Protein AF-A0A0Q6FSH3-F1 (afdb_monomer_lite)

pLDDT: mean 71.71, std 14.21, range [35.94, 89.31]

Radius of gyration: 15.77 Å; chains: 1; bounding box: 36×23×57 Å

Secondary structure (DSSP, 8-state):
-----S----HHHHHHHHHHHHHHHHHHHHHHH-TT-TT--HHHHHHHHHHHHHHHH----SHHHHHHHHHHHHH-HHHHHHTTT-HHHHHHHHHHHHHTT-

Sequence (102 aa):
MNEQTDALESPGLQKLIDDLKAAQQLWKDYLREHPDDYDLDEPLGEASEQAQRALLRYPCRHASEVRMKARFYLFNEDSREFMSEREEIKLFLRSLIVVERT

Structure (mmCIF, N/CA/C/O backbone):
data_AF-A0A0Q6FSH3-F1
#
_entry.id   AF-A0A0Q6FSH3-F1
#
loop_
_atom_site.group_PDB
_atom_site.id
_atom_site.type_symbol
_atom_site.label_atom_id
_atom_site.label_alt_id
_atom_site.label_comp_id
_atom_site.label_asym_id
_atom_site.label_entity_id
_atom_site.label_seq_id
_atom_site.pdbx_PDB_ins_code
_atom_site.Cartn_x
_atom_site.Cartn_y
_atom_site.Cartn_z
_atom_site.occupancy
_atom_site.B_iso_or_equiv
_atom_site.auth_seq_id
_atom_site.auth_comp_id
_atom_site.auth_asym_id
_atom_site.auth_atom_id
_atom_site.pdbx_PDB_model_num
ATOM 1 N N . MET A 1 1 ? -0.334 3.054 37.462 1.00 35.94 1 MET A N 1
ATOM 2 C CA . MET A 1 1 ? -1.092 2.929 36.202 1.00 35.94 1 MET A CA 1
ATOM 3 C C . MET A 1 1 ? -0.135 2.346 35.186 1.00 35.94 1 MET A C 1
ATOM 5 O O . MET A 1 1 ? 0.803 3.032 34.815 1.00 35.94 1 MET A O 1
ATOM 9 N N . ASN A 1 2 ? -0.282 1.062 34.862 1.00 37.78 2 ASN A N 1
ATOM 10 C CA . ASN A 1 2 ? 0.526 0.418 33.831 1.00 37.78 2 ASN A CA 1
ATOM 11 C C . ASN A 1 2 ? -0.111 0.734 32.480 1.00 37.78 2 ASN A C 1
ATOM 13 O O . ASN A 1 2 ? -1.131 0.142 32.137 1.00 37.78 2 ASN A O 1
ATOM 17 N N . GLU A 1 3 ? 0.485 1.655 31.731 1.00 42.75 3 GLU A N 1
ATOM 18 C CA . GLU A 1 3 ? 0.254 1.801 30.293 1.00 42.75 3 GLU A CA 1
ATOM 19 C C . GLU A 1 3 ? 0.980 0.654 29.579 1.00 42.75 3 GLU A C 1
ATOM 21 O O . GLU A 1 3 ? 2.032 0.813 28.968 1.00 42.75 3 GLU A O 1
ATOM 26 N N . GLN A 1 4 ? 0.457 -0.556 29.748 1.00 47.72 4 GLN A N 1
ATOM 27 C CA . GLN A 1 4 ? 0.745 -1.653 28.841 1.00 47.72 4 GLN A CA 1
ATOM 28 C C . GLN A 1 4 ? -0.374 -1.705 27.806 1.00 47.72 4 GLN A C 1
ATOM 30 O O . GLN A 1 4 ? -1.538 -1.561 28.160 1.00 47.72 4 GLN A O 1
ATOM 35 N N . THR A 1 5 ? 0.040 -1.989 26.569 1.00 46.25 5 THR A N 1
ATOM 36 C CA . THR A 1 5 ? -0.736 -2.360 25.374 1.00 46.25 5 THR A CA 1
ATOM 37 C C . THR A 1 5 ? -1.125 -1.232 24.417 1.00 46.25 5 THR A C 1
ATOM 39 O O . THR A 1 5 ? -2.260 -0.782 24.413 1.00 46.25 5 THR A O 1
ATOM 42 N N . ASP A 1 6 ? -0.217 -0.884 23.502 1.00 43.94 6 ASP A N 1
ATOM 43 C CA . ASP A 1 6 ? -0.617 -0.442 22.149 1.00 43.94 6 ASP A CA 1
ATOM 44 C C . ASP A 1 6 ? 0.308 -0.965 21.029 1.00 43.94 6 ASP A C 1
ATOM 46 O O . ASP A 1 6 ? 0.174 -0.601 19.864 1.00 43.94 6 ASP A O 1
ATOM 50 N N . ALA A 1 7 ? 1.208 -1.894 21.359 1.00 46.34 7 ALA A N 1
ATOM 51 C CA . ALA A 1 7 ? 1.936 -2.710 20.394 1.00 46.34 7 ALA A CA 1
ATOM 52 C C . ALA A 1 7 ? 1.358 -4.133 20.399 1.00 46.34 7 ALA A C 1
ATOM 54 O O . ALA A 1 7 ? 2.055 -5.109 20.654 1.00 46.34 7 ALA A O 1
ATOM 55 N N . LEU A 1 8 ? 0.057 -4.275 20.129 1.00 49.66 8 LEU A N 1
ATOM 56 C CA . LEU A 1 8 ? -0.361 -5.469 19.396 1.00 49.66 8 LEU A CA 1
ATOM 57 C C . LEU A 1 8 ? 0.089 -5.219 17.958 1.00 49.66 8 LEU A C 1
ATOM 59 O O . LEU A 1 8 ? -0.681 -4.740 17.126 1.00 49.66 8 LEU A O 1
ATOM 63 N N . GLU A 1 9 ? 1.385 -5.432 17.722 1.00 61.97 9 GLU A N 1
ATOM 64 C CA . GLU A 1 9 ? 1.957 -5.510 16.388 1.00 61.97 9 GLU A CA 1
ATOM 65 C C . GLU A 1 9 ? 1.169 -6.593 15.677 1.00 61.97 9 GLU A C 1
ATOM 67 O O . GLU A 1 9 ? 1.290 -7.767 16.006 1.00 61.97 9 GLU A O 1
ATOM 72 N N . SER A 1 10 ? 0.267 -6.193 14.789 1.00 70.12 10 SER A N 1
ATOM 73 C CA . SER A 1 10 ? -0.460 -7.123 13.945 1.00 70.12 10 SER A CA 1
ATOM 74 C C . SER A 1 10 ? 0.553 -7.672 12.951 1.00 70.12 10 SER A C 1
ATOM 76 O O . SER A 1 10 ? 0.879 -6.968 11.989 1.00 70.12 10 SER A O 1
ATOM 78 N N . PRO A 1 11 ? 1.114 -8.880 13.164 1.00 78.00 11 PRO A N 1
ATOM 79 C CA . PRO A 1 11 ? 2.300 -9.296 12.422 1.00 78.00 11 PRO A CA 1
ATOM 80 C C . PRO A 1 11 ? 1.964 -9.463 10.939 1.00 78.00 11 PRO A C 1
ATOM 82 O O . PRO A 1 11 ? 2.799 -9.222 10.077 1.00 78.00 11 PRO A O 1
ATOM 85 N N . GLY A 1 12 ? 0.701 -9.798 10.639 1.00 84.56 12 GLY A N 1
ATOM 86 C CA . GLY A 1 12 ? 0.167 -9.844 9.282 1.00 84.56 12 GLY A CA 1
ATOM 87 C C . GLY A 1 12 ? 0.082 -8.469 8.616 1.00 84.56 12 GLY A C 1
ATOM 88 O O . GLY A 1 12 ? 0.499 -8.332 7.469 1.00 84.56 12 GLY A O 1
ATOM 89 N N . LEU A 1 13 ? -0.406 -7.442 9.321 1.00 85.38 13 LEU A N 1
ATOM 90 C CA . LEU A 1 13 ? -0.469 -6.081 8.780 1.00 85.38 13 LEU A CA 1
ATOM 91 C C . LEU A 1 13 ? 0.926 -5.477 8.598 1.00 85.38 13 LEU A C 1
ATOM 93 O O . LEU A 1 13 ? 1.196 -4.870 7.565 1.00 85.38 13 LEU A O 1
ATOM 97 N N . GLN A 1 14 ? 1.807 -5.660 9.584 1.00 87.69 14 GLN A N 1
ATOM 98 C CA . GLN A 1 14 ? 3.191 -5.194 9.517 1.00 87.69 14 GLN A CA 1
ATOM 99 C C . GLN A 1 14 ? 3.920 -5.850 8.342 1.00 87.69 14 GLN A C 1
ATOM 101 O O . GLN A 1 14 ? 4.499 -5.145 7.522 1.00 87.69 14 GLN A O 1
ATOM 106 N N . LYS A 1 15 ? 3.785 -7.174 8.179 1.00 87.94 15 LYS A N 1
ATOM 107 C CA . LYS A 1 15 ? 4.356 -7.883 7.032 1.00 87.94 15 LYS A CA 1
ATOM 108 C C . LYS A 1 15 ? 3.843 -7.330 5.700 1.00 87.94 15 LYS A C 1
ATOM 110 O O . LYS A 1 15 ? 4.645 -7.096 4.811 1.00 87.94 15 LYS A O 1
ATOM 115 N N . LEU A 1 16 ? 2.538 -7.077 5.559 1.00 87.44 16 LEU A N 1
ATOM 116 C CA . LEU A 1 16 ? 1.983 -6.498 4.326 1.00 87.44 16 LEU A CA 1
ATOM 117 C C . LEU A 1 16 ? 2.529 -5.096 4.030 1.00 87.44 16 LEU A C 1
ATOM 119 O O . LEU A 1 16 ? 2.772 -4.762 2.873 1.00 87.44 16 LEU A O 1
ATOM 123 N N . ILE A 1 17 ? 2.717 -4.276 5.065 1.00 89.31 17 ILE A N 1
ATOM 124 C CA . ILE A 1 17 ? 3.339 -2.955 4.936 1.00 89.31 17 ILE A CA 1
ATOM 125 C C . ILE A 1 17 ? 4.791 -3.090 4.465 1.00 89.31 17 ILE A C 1
ATOM 127 O O . ILE A 1 17 ? 5.214 -2.338 3.587 1.00 89.31 17 ILE A O 1
ATOM 131 N N . ASP A 1 18 ? 5.546 -4.028 5.030 1.00 89.31 18 ASP A N 1
ATOM 132 C CA . ASP A 1 18 ? 6.951 -4.237 4.681 1.00 89.31 18 ASP A CA 1
ATOM 133 C C . ASP A 1 18 ? 7.113 -4.841 3.281 1.00 89.31 18 ASP A C 1
ATOM 135 O O . ASP A 1 18 ? 7.942 -4.360 2.510 1.00 89.31 18 ASP A O 1
ATOM 139 N N . ASP A 1 19 ? 6.268 -5.808 2.912 1.00 86.94 19 ASP A N 1
ATOM 140 C CA . ASP A 1 19 ? 6.210 -6.384 1.565 1.00 86.94 19 ASP A CA 1
ATOM 141 C C . ASP A 1 19 ? 5.925 -5.283 0.521 1.00 86.94 19 ASP A C 1
ATOM 143 O O . ASP A 1 19 ? 6.591 -5.213 -0.513 1.00 86.94 19 ASP A O 1
ATOM 147 N N . LEU A 1 20 ? 4.979 -4.375 0.804 1.00 86.62 20 LEU A N 1
ATOM 148 C CA . LEU A 1 20 ? 4.664 -3.263 -0.096 1.00 86.62 20 LEU A CA 1
ATOM 149 C C . LEU A 1 20 ? 5.822 -2.261 -0.211 1.00 86.62 20 LEU A C 1
ATOM 151 O O . LEU A 1 20 ? 6.143 -1.832 -1.317 1.00 86.62 20 LEU A O 1
ATOM 155 N N . LYS A 1 21 ? 6.484 -1.908 0.897 1.00 88.06 21 LYS A N 1
ATOM 156 C CA . LYS A 1 21 ? 7.678 -1.045 0.851 1.00 88.06 21 LYS A CA 1
ATOM 157 C C . LYS A 1 21 ? 8.794 -1.672 0.022 1.00 88.06 21 LYS A C 1
ATOM 159 O O . LYS A 1 21 ? 9.442 -0.967 -0.744 1.00 88.06 21 LYS A O 1
ATOM 164 N N . ALA A 1 22 ? 9.015 -2.978 0.170 1.00 87.88 22 ALA A N 1
ATOM 165 C CA . ALA A 1 22 ? 10.019 -3.698 -0.603 1.00 87.88 22 ALA A CA 1
ATOM 166 C C . ALA A 1 22 ? 9.692 -3.668 -2.103 1.00 87.88 22 ALA A C 1
ATOM 168 O O . ALA A 1 22 ? 10.567 -3.346 -2.901 1.00 87.88 22 ALA A O 1
ATOM 169 N N . ALA A 1 23 ? 8.434 -3.913 -2.484 1.00 85.12 23 ALA A N 1
ATOM 170 C CA . ALA A 1 23 ? 7.999 -3.828 -3.879 1.00 85.12 23 ALA A CA 1
ATOM 171 C C . ALA A 1 23 ? 8.165 -2.410 -4.459 1.00 85.12 23 ALA A C 1
ATOM 173 O O . ALA A 1 23 ? 8.689 -2.251 -5.559 1.00 85.12 23 ALA A O 1
ATOM 174 N N . GLN A 1 24 ? 7.790 -1.37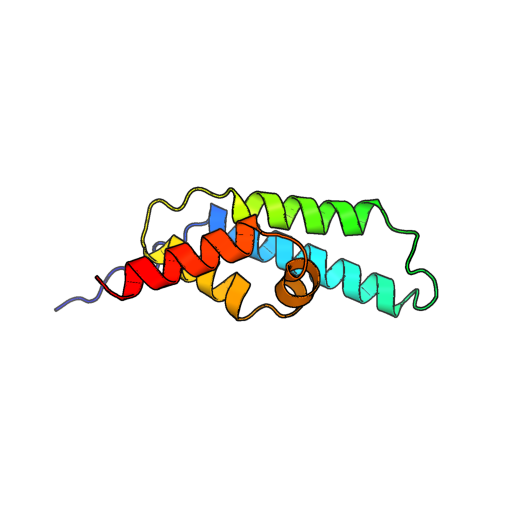3 -3.702 1.00 84.00 24 GLN A N 1
ATOM 175 C CA . GLN A 1 24 ? 7.972 0.028 -4.104 1.00 84.00 24 GLN A CA 1
ATOM 176 C C . GLN A 1 24 ? 9.452 0.390 -4.279 1.00 84.00 24 GLN A C 1
ATOM 178 O O . GLN A 1 24 ? 9.812 1.077 -5.233 1.00 84.00 24 GLN A O 1
ATOM 183 N N . GLN A 1 25 ? 10.315 -0.085 -3.379 1.00 85.81 25 GLN A N 1
ATOM 184 C CA . GLN A 1 25 ? 11.752 0.154 -3.462 1.00 85.81 25 GLN A CA 1
ATOM 185 C C . GLN A 1 25 ? 12.375 -0.553 -4.671 1.00 85.81 25 GLN A C 1
ATOM 187 O O . GLN A 1 25 ? 13.133 0.075 -5.404 1.00 85.81 25 GLN A O 1
ATOM 192 N N . LEU A 1 26 ? 12.007 -1.813 -4.922 1.00 85.12 26 LEU A N 1
ATOM 193 C CA . LEU A 1 26 ? 12.459 -2.555 -6.102 1.00 85.12 26 LEU A CA 1
ATOM 194 C C . LEU A 1 26 ? 12.051 -1.852 -7.399 1.00 85.12 26 LEU A C 1
ATOM 196 O O . LEU A 1 26 ? 12.875 -1.700 -8.294 1.00 85.12 26 LEU A O 1
ATOM 200 N N . TRP A 1 27 ? 10.814 -1.358 -7.475 1.00 79.12 27 TRP A N 1
ATOM 201 C CA . TRP A 1 27 ? 10.341 -0.588 -8.626 1.00 79.12 27 TRP A CA 1
ATOM 202 C C . TRP A 1 27 ? 11.141 0.703 -8.837 1.00 79.12 27 TRP A C 1
ATOM 204 O O . TRP A 1 27 ? 11.546 1.021 -9.952 1.00 79.12 27 TRP A O 1
ATOM 214 N N . LYS A 1 28 ? 11.434 1.437 -7.758 1.00 80.88 28 LYS A N 1
ATOM 215 C CA . LYS A 1 28 ? 12.276 2.640 -7.821 1.00 80.88 28 LYS A CA 1
ATOM 216 C C . LYS A 1 28 ? 13.693 2.350 -8.291 1.00 80.88 28 LYS A C 1
ATOM 218 O O . LYS A 1 28 ? 14.263 3.154 -9.025 1.00 80.88 28 LYS A O 1
ATOM 223 N N . ASP A 1 29 ? 14.278 1.257 -7.815 1.00 85.62 29 ASP A N 1
ATOM 224 C CA . ASP A 1 29 ? 15.627 0.863 -8.204 1.00 85.62 29 ASP A CA 1
ATOM 225 C C . ASP A 1 29 ? 15.653 0.426 -9.676 1.00 85.62 29 ASP A C 1
ATOM 227 O O . ASP A 1 29 ? 16.527 0.882 -10.410 1.00 85.62 29 ASP A O 1
ATOM 231 N N . TYR A 1 30 ? 14.628 -0.298 -10.140 1.00 82.19 30 TYR A N 1
ATOM 232 C CA . TYR A 1 30 ? 14.440 -0.617 -11.557 1.00 82.19 30 TYR A CA 1
ATOM 233 C C . TYR A 1 30 ? 14.352 0.645 -12.428 1.00 82.19 30 TYR A C 1
ATOM 235 O O . TYR A 1 30 ? 15.150 0.811 -13.345 1.00 82.19 30 TYR A O 1
ATOM 243 N N . LEU A 1 31 ? 13.468 1.596 -12.099 1.00 78.56 31 LEU A N 1
ATOM 244 C CA . LEU A 1 31 ? 13.342 2.855 -12.849 1.00 78.56 31 LEU A CA 1
ATOM 245 C C . LEU A 1 31 ? 14.632 3.691 -12.842 1.00 78.56 31 LEU A C 1
ATOM 247 O O . LEU A 1 31 ? 14.882 4.458 -13.770 1.00 78.56 31 LEU A O 1
ATOM 251 N N . ARG A 1 32 ? 15.464 3.572 -11.798 1.00 82.69 32 ARG A N 1
ATOM 252 C CA . ARG A 1 32 ? 16.769 4.247 -11.739 1.00 82.69 32 ARG A CA 1
ATOM 253 C C . ARG A 1 32 ? 17.778 3.612 -12.694 1.00 82.69 32 ARG A C 1
ATOM 255 O O . ARG A 1 32 ? 18.577 4.335 -13.285 1.00 82.69 32 ARG A O 1
ATOM 262 N N . GLU A 1 33 ? 17.777 2.288 -12.800 1.00 84.81 33 GLU A N 1
ATOM 263 C CA . GLU A 1 33 ? 18.658 1.535 -13.701 1.00 84.81 33 GLU A CA 1
ATOM 264 C C . GLU A 1 33 ? 18.178 1.595 -15.159 1.00 84.81 33 GLU A C 1
ATOM 266 O O . GLU A 1 33 ?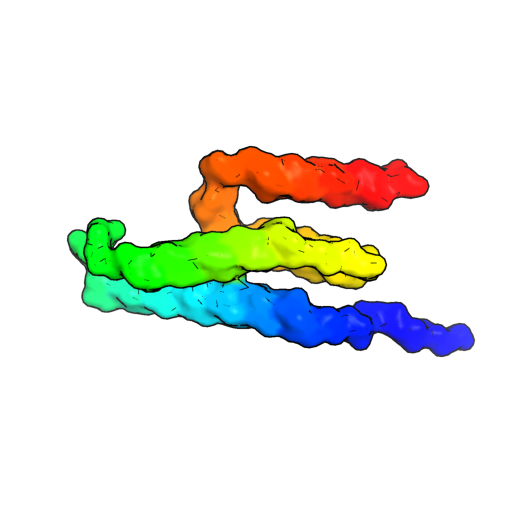 18.996 1.548 -16.080 1.00 84.81 33 GLU A O 1
ATOM 271 N N . HIS A 1 34 ? 16.874 1.795 -15.359 1.00 82.00 34 HIS A N 1
ATOM 272 C CA . HIS A 1 34 ? 16.196 1.797 -16.651 1.00 82.00 34 HIS A CA 1
ATOM 273 C C . HIS A 1 34 ? 15.335 3.065 -16.852 1.00 82.00 34 HIS A C 1
ATOM 275 O O . HIS A 1 34 ? 14.115 2.979 -16.983 1.00 82.00 34 HIS A O 1
ATOM 281 N N . PRO A 1 35 ? 15.942 4.268 -16.893 1.00 75.56 35 PRO A N 1
ATOM 282 C CA . PRO A 1 35 ? 15.212 5.542 -16.911 1.00 75.56 35 PRO A CA 1
ATOM 283 C C . PRO A 1 35 ? 14.397 5.795 -18.187 1.00 75.56 35 PRO A C 1
ATOM 285 O O . PRO A 1 35 ? 13.523 6.653 -18.176 1.00 75.56 35 PRO A O 1
ATOM 288 N N . ASP A 1 36 ? 14.676 5.069 -19.271 1.00 80.06 36 ASP A N 1
ATOM 289 C CA . ASP A 1 36 ?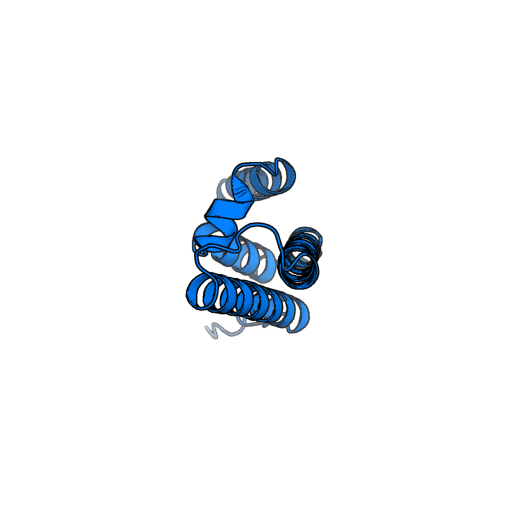 13.938 5.153 -20.537 1.00 80.06 36 ASP A CA 1
ATOM 290 C C . ASP A 1 36 ? 12.922 4.003 -20.703 1.00 80.06 36 ASP A C 1
ATOM 292 O O . ASP A 1 36 ? 12.229 3.938 -21.717 1.00 80.06 36 ASP A O 1
ATOM 296 N N . ASP A 1 37 ? 12.824 3.105 -19.715 1.00 69.00 37 ASP A N 1
ATOM 297 C CA . ASP A 1 37 ? 12.054 1.856 -19.774 1.00 69.00 37 ASP A CA 1
ATOM 298 C C . ASP A 1 37 ? 10.833 1.910 -18.840 1.00 69.00 37 ASP A C 1
ATOM 300 O O . ASP A 1 37 ? 10.612 1.071 -17.967 1.00 69.00 37 ASP A O 1
ATOM 304 N N . TYR A 1 38 ? 10.025 2.960 -19.008 1.00 59.50 38 TYR A N 1
ATOM 305 C CA . TYR A 1 38 ? 8.804 3.170 -18.221 1.00 59.50 38 TYR A CA 1
ATOM 306 C C . TYR A 1 38 ? 7.705 2.123 -18.490 1.00 59.50 38 TYR A C 1
ATOM 308 O O . TYR A 1 38 ? 6.755 2.046 -17.713 1.00 59.50 38 TYR A O 1
ATOM 316 N N . ASP A 1 39 ? 7.830 1.327 -19.558 1.00 60.19 39 ASP A N 1
ATOM 317 C CA . ASP A 1 39 ? 6.755 0.478 -20.090 1.00 60.19 39 ASP A CA 1
ATOM 318 C C . ASP A 1 39 ? 6.901 -1.034 -19.800 1.00 60.19 39 ASP A C 1
ATOM 320 O O . ASP A 1 39 ? 6.009 -1.788 -20.190 1.00 60.19 39 ASP A O 1
ATOM 324 N N . LEU A 1 40 ? 7.979 -1.528 -19.166 1.00 53.41 40 LEU A N 1
ATOM 325 C CA . LEU A 1 40 ? 8.391 -2.925 -19.428 1.00 53.41 40 LEU A CA 1
ATOM 326 C C . LEU A 1 40 ? 8.629 -3.904 -18.268 1.00 53.41 40 LEU A C 1
ATOM 328 O O . LEU A 1 40 ? 8.828 -5.081 -18.566 1.00 53.41 40 LEU A O 1
ATOM 332 N N . ASP A 1 41 ? 8.499 -3.532 -16.990 1.00 59.38 41 ASP A N 1
ATOM 333 C CA . ASP A 1 41 ? 8.451 -4.544 -15.910 1.00 59.38 41 ASP A CA 1
ATOM 334 C C . ASP A 1 41 ? 7.042 -4.667 -15.310 1.00 59.38 41 ASP A C 1
ATOM 336 O O . ASP A 1 41 ? 6.772 -4.350 -14.146 1.00 59.38 41 ASP A O 1
ATOM 340 N N . GLU A 1 42 ? 6.127 -5.145 -16.163 1.00 65.44 42 GLU A N 1
ATOM 341 C CA . GLU A 1 42 ? 4.753 -5.550 -15.829 1.00 65.44 42 GLU A CA 1
ATOM 342 C C . GLU A 1 42 ? 4.703 -6.391 -14.526 1.00 65.44 42 GLU A C 1
ATOM 344 O O . GLU A 1 42 ? 3.898 -6.067 -13.651 1.00 65.44 42 GLU A O 1
ATOM 349 N N . PRO A 1 43 ? 5.618 -7.357 -14.277 1.00 72.00 43 PRO A N 1
ATOM 350 C CA . PRO A 1 43 ? 5.672 -8.101 -13.014 1.00 72.00 43 PRO A CA 1
ATOM 351 C C . PRO A 1 43 ? 5.917 -7.258 -11.751 1.00 72.00 43 PRO A C 1
ATOM 353 O O . PRO A 1 43 ? 5.292 -7.511 -10.717 1.00 72.00 43 PRO A O 1
ATOM 356 N N . LEU A 1 44 ? 6.833 -6.281 -11.788 1.00 71.94 44 LEU A N 1
ATOM 357 C CA . LEU A 1 44 ? 7.161 -5.444 -10.621 1.00 71.94 44 LEU A CA 1
ATOM 358 C C . LEU A 1 44 ? 6.045 -4.436 -10.326 1.00 71.94 44 LEU A C 1
ATOM 360 O O . LEU A 1 44 ? 5.657 -4.262 -9.162 1.00 71.94 44 LEU A O 1
ATOM 364 N N . GLY A 1 45 ? 5.495 -3.821 -11.375 1.00 71.06 45 GLY A N 1
ATOM 365 C CA . GLY A 1 45 ? 4.322 -2.954 -11.276 1.00 71.06 45 GLY A CA 1
ATOM 366 C C . GLY A 1 45 ? 3.110 -3.701 -10.712 1.00 71.06 45 GLY A C 1
ATOM 367 O O . GLY A 1 45 ? 2.505 -3.254 -9.732 1.00 71.06 45 GLY A O 1
ATOM 368 N N . GLU A 1 46 ? 2.811 -4.888 -11.248 1.00 77.31 46 GLU A N 1
ATOM 369 C CA . GLU A 1 46 ? 1.729 -5.750 -10.763 1.00 77.31 46 GLU A CA 1
ATOM 370 C C . GLU A 1 46 ? 1.939 -6.197 -9.313 1.00 77.31 46 GLU A C 1
ATOM 372 O O . GLU A 1 46 ? 0.988 -6.191 -8.528 1.00 77.31 46 GLU A O 1
ATOM 377 N N . ALA A 1 47 ? 3.162 -6.565 -8.920 1.00 77.44 47 ALA A N 1
ATOM 378 C CA . ALA A 1 47 ? 3.459 -6.982 -7.550 1.00 77.44 47 ALA A CA 1
ATOM 379 C C . ALA A 1 47 ? 3.209 -5.846 -6.544 1.00 77.44 47 ALA A C 1
ATOM 381 O O . ALA A 1 47 ? 2.578 -6.061 -5.501 1.00 77.44 47 ALA A O 1
ATOM 382 N N . SER A 1 48 ? 3.641 -4.625 -6.875 1.00 76.88 48 SER A N 1
ATOM 383 C CA . SER A 1 48 ? 3.365 -3.423 -6.077 1.00 76.88 48 SER A CA 1
ATOM 384 C C . SER A 1 48 ? 1.858 -3.157 -5.976 1.00 76.88 48 SER A C 1
ATOM 386 O O . SER A 1 48 ? 1.314 -2.927 -4.887 1.00 76.88 48 SER A O 1
ATOM 388 N N . GLU A 1 49 ? 1.140 -3.286 -7.092 1.00 78.19 49 GLU A N 1
ATOM 389 C CA . GLU A 1 49 ? -0.306 -3.097 -7.141 1.00 78.19 49 GLU A CA 1
ATOM 390 C C . GLU A 1 49 ? -1.073 -4.147 -6.316 1.00 78.19 49 GLU A C 1
ATOM 392 O O . GLU A 1 49 ? -2.019 -3.821 -5.583 1.00 78.19 49 GLU A O 1
ATOM 397 N N . GLN A 1 50 ? -0.671 -5.415 -6.405 1.00 81.00 50 GLN A N 1
ATOM 398 C CA . GLN A 1 50 ? -1.247 -6.513 -5.632 1.00 81.00 50 GLN A CA 1
ATOM 399 C C . GLN A 1 50 ? 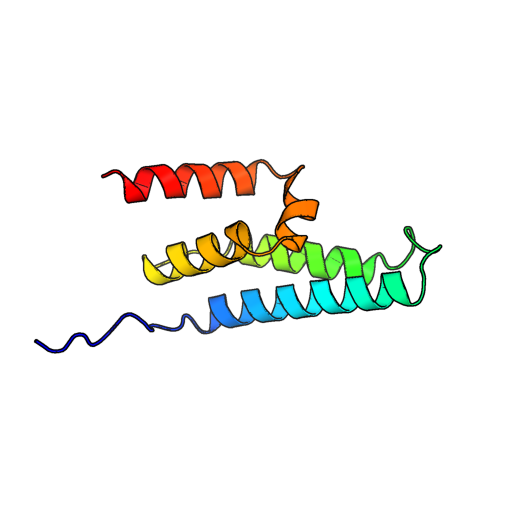-0.999 -6.323 -4.134 1.00 81.00 50 GLN A C 1
ATOM 401 O O . GLN A 1 50 ? -1.935 -6.481 -3.343 1.00 81.00 50 GLN A O 1
ATOM 406 N N . ALA A 1 51 ? 0.208 -5.913 -3.737 1.00 82.38 51 ALA A N 1
ATOM 407 C CA . ALA A 1 51 ? 0.536 -5.613 -2.345 1.00 82.38 51 ALA A CA 1
ATOM 408 C C . ALA A 1 51 ? -0.306 -4.441 -1.802 1.00 82.38 51 ALA A C 1
ATOM 410 O O . ALA A 1 51 ? -0.854 -4.526 -0.697 1.00 82.38 51 ALA A O 1
ATOM 411 N N . GLN A 1 52 ? -0.525 -3.391 -2.602 1.00 81.44 52 GLN A N 1
ATOM 412 C CA . GLN A 1 52 ? -1.450 -2.307 -2.248 1.00 81.44 52 GLN A CA 1
ATOM 413 C C . GLN A 1 52 ? -2.886 -2.792 -2.059 1.00 81.44 52 GLN A C 1
ATOM 415 O O . GLN A 1 52 ? -3.535 -2.411 -1.080 1.00 81.44 52 GLN A O 1
ATOM 420 N N . ARG A 1 53 ? -3.397 -3.629 -2.970 1.00 81.06 53 ARG A N 1
ATOM 421 C CA . ARG A 1 53 ? -4.747 -4.208 -2.858 1.00 81.06 53 ARG A CA 1
ATOM 422 C C . ARG A 1 53 ? -4.873 -5.086 -1.614 1.00 81.06 53 ARG A C 1
ATOM 424 O O . ARG A 1 53 ? -5.894 -5.017 -0.929 1.00 81.06 53 ARG A O 1
ATOM 431 N N . ALA A 1 54 ? -3.848 -5.875 -1.301 1.00 85.12 54 ALA A N 1
ATOM 432 C CA . ALA A 1 54 ? -3.810 -6.712 -0.108 1.00 85.12 54 ALA A CA 1
ATOM 433 C C . ALA A 1 54 ? -3.854 -5.865 1.173 1.00 85.12 54 ALA A C 1
ATOM 435 O O . ALA A 1 54 ? -4.684 -6.123 2.046 1.00 85.12 54 ALA A O 1
ATOM 436 N N . LEU A 1 55 ? -3.048 -4.800 1.255 1.00 85.88 55 LEU A N 1
ATOM 437 C CA . LEU A 1 55 ? -3.072 -3.872 2.386 1.00 85.88 55 LEU A CA 1
ATOM 438 C C . LEU A 1 55 ? -4.431 -3.167 2.515 1.00 85.88 55 LEU A C 1
ATOM 440 O O . LEU A 1 55 ? -4.981 -3.070 3.615 1.00 85.88 55 LEU A O 1
ATOM 444 N N . LEU A 1 56 ? -5.022 -2.727 1.401 1.00 83.06 56 LEU A N 1
ATOM 445 C CA . LEU A 1 56 ? -6.316 -2.042 1.390 1.00 83.06 56 LEU A CA 1
ATOM 446 C C . LEU A 1 56 ? -7.463 -2.952 1.840 1.00 83.06 56 LEU A C 1
ATOM 448 O O . LEU A 1 56 ? -8.329 -2.515 2.598 1.00 83.06 56 LEU A O 1
ATOM 452 N N . ARG A 1 57 ? -7.443 -4.223 1.438 1.00 83.69 57 ARG A N 1
ATOM 453 C CA . ARG A 1 57 ? -8.452 -5.223 1.821 1.00 83.69 57 ARG A CA 1
ATOM 454 C C . ARG A 1 57 ? -8.177 -5.883 3.165 1.00 83.69 57 ARG A C 1
ATOM 456 O O . ARG A 1 57 ? -9.050 -6.590 3.663 1.00 83.69 57 ARG A O 1
ATOM 463 N N . TYR A 1 58 ? -7.006 -5.649 3.760 1.00 85.06 58 TYR A N 1
ATOM 464 C CA . TYR A 1 58 ? -6.681 -6.197 5.069 1.00 85.06 58 TYR A CA 1
ATOM 465 C C . TYR A 1 58 ? -7.735 -5.767 6.104 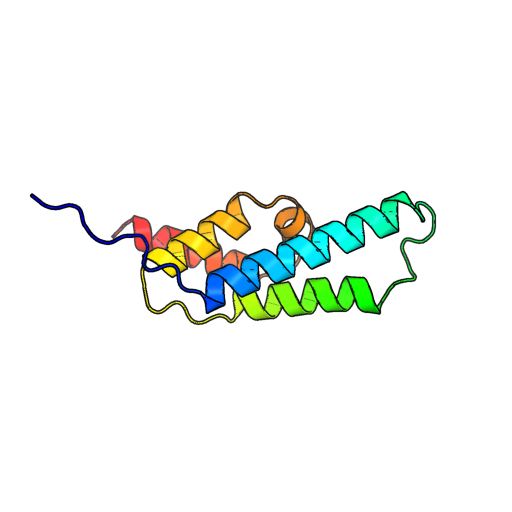1.00 85.06 58 TYR A C 1
ATOM 467 O O . TYR A 1 58 ? -7.917 -4.556 6.311 1.00 85.06 58 TYR A O 1
ATOM 475 N N . PRO A 1 59 ? -8.437 -6.726 6.737 1.00 83.12 59 PRO A N 1
ATOM 476 C CA . PRO A 1 59 ? -9.462 -6.423 7.718 1.00 83.12 59 PRO A CA 1
ATOM 477 C C . PRO A 1 59 ? -8.804 -5.986 9.025 1.00 83.12 59 PRO A C 1
ATOM 479 O O . PRO A 1 59 ? -8.149 -6.781 9.697 1.00 83.12 59 PRO A O 1
ATOM 482 N N . CYS A 1 60 ? -9.006 -4.726 9.401 1.00 83.00 60 CYS A N 1
ATOM 483 C CA . CYS A 1 60 ? -8.568 -4.230 10.698 1.00 83.00 60 CYS A CA 1
ATOM 484 C C . CYS A 1 60 ? -9.547 -4.693 11.787 1.00 83.00 60 CYS A C 1
ATOM 486 O O . CYS A 1 60 ? -10.745 -4.419 11.718 1.00 83.00 60 CYS A O 1
ATOM 488 N N . ARG A 1 61 ? -9.033 -5.391 12.795 1.00 83.50 61 ARG A N 1
ATOM 489 C CA . ARG A 1 61 ? -9.751 -5.887 13.976 1.00 83.50 61 ARG A CA 1
ATOM 490 C C . ARG A 1 61 ? -9.612 -4.955 15.175 1.00 83.50 61 ARG A C 1
ATOM 492 O O . ARG A 1 61 ? -10.431 -5.009 16.088 1.00 83.50 61 ARG A O 1
ATOM 499 N N . HIS A 1 62 ? -8.587 -4.105 15.169 1.00 80.69 62 HIS A N 1
ATOM 500 C CA . HIS A 1 62 ? -8.267 -3.200 16.270 1.00 80.69 62 HIS A CA 1
ATOM 501 C C . HIS A 1 62 ? -8.008 -1.777 15.776 1.00 80.69 62 HIS A C 1
ATOM 503 O O . HIS A 1 62 ? -7.511 -1.569 14.669 1.00 80.69 62 HIS A O 1
ATOM 509 N N . ALA A 1 63 ? -8.288 -0.785 16.625 1.00 77.75 63 ALA A N 1
ATOM 510 C CA . ALA A 1 63 ? -8.014 0.619 16.317 1.00 77.75 63 ALA A CA 1
ATOM 511 C C . ALA A 1 63 ? -6.521 0.876 16.032 1.00 77.75 63 ALA A C 1
ATOM 513 O O . ALA A 1 63 ? -6.195 1.710 15.192 1.00 77.75 63 ALA A O 1
ATOM 514 N N . SER A 1 64 ? -5.614 0.131 16.670 1.00 80.12 64 SER A N 1
ATOM 515 C CA . SER A 1 64 ? -4.172 0.191 16.398 1.00 80.12 64 SER A CA 1
ATOM 516 C C . SER A 1 64 ? -3.837 -0.159 14.941 1.00 80.12 64 SER A C 1
ATOM 518 O O . SER A 1 64 ? -3.085 0.566 14.296 1.00 80.12 64 SER A O 1
ATOM 520 N N . GLU A 1 65 ? -4.455 -1.199 14.379 1.00 82.25 65 GLU A N 1
ATOM 521 C CA . GLU A 1 65 ? -4.287 -1.607 12.975 1.00 82.25 65 GLU A CA 1
ATOM 522 C C . GLU A 1 65 ? -4.853 -0.568 12.004 1.00 82.25 65 GLU A C 1
ATOM 524 O O . GLU A 1 65 ? -4.239 -0.249 10.985 1.00 82.25 65 GLU A O 1
ATOM 529 N N . VAL A 1 66 ? -6.010 0.001 12.350 1.00 80.94 66 VAL A N 1
ATOM 530 C CA . VAL A 1 66 ? -6.637 1.096 11.602 1.00 80.94 66 VAL A CA 1
ATOM 531 C C . VAL A 1 66 ? -5.687 2.297 11.536 1.00 80.94 66 VAL A C 1
ATOM 533 O O . VAL A 1 66 ? -5.400 2.796 10.446 1.00 80.94 66 VAL A O 1
ATOM 536 N N . ARG A 1 67 ? -5.128 2.716 12.681 1.00 80.62 67 ARG A N 1
ATOM 537 C CA . ARG A 1 67 ? -4.149 3.815 12.767 1.00 80.62 67 ARG A CA 1
ATOM 538 C C . ARG A 1 67 ? -2.854 3.497 12.026 1.00 80.62 67 ARG A C 1
ATOM 540 O O . ARG A 1 67 ? -2.299 4.374 11.373 1.00 80.62 67 ARG A O 1
ATOM 547 N N . MET A 1 68 ? -2.371 2.261 12.106 1.00 84.38 68 MET A N 1
ATOM 548 C CA . MET A 1 68 ? -1.152 1.812 11.433 1.00 84.38 68 MET A CA 1
ATOM 549 C C . MET A 1 68 ? -1.289 1.892 9.910 1.00 84.38 68 MET A C 1
ATOM 551 O O . MET A 1 68 ? -0.445 2.483 9.236 1.00 84.38 68 MET A O 1
ATOM 555 N N . LYS A 1 69 ? -2.397 1.375 9.376 1.00 83.69 69 LYS A N 1
ATOM 556 C CA . LYS A 1 69 ? -2.728 1.443 7.952 1.00 83.69 69 LYS A CA 1
ATOM 557 C C . LYS A 1 69 ? -2.972 2.885 7.497 1.00 83.69 69 LYS A C 1
ATOM 559 O O . LYS A 1 69 ? -2.456 3.290 6.458 1.00 83.69 69 LYS A O 1
ATOM 564 N N . ALA A 1 70 ? -3.676 3.689 8.298 1.00 79.75 70 ALA A N 1
ATOM 565 C CA . ALA A 1 70 ? -3.859 5.119 8.046 1.00 79.75 70 ALA A CA 1
ATOM 566 C C . ALA A 1 70 ? -2.516 5.858 7.966 1.00 79.75 70 ALA A C 1
ATOM 568 O O . ALA A 1 70 ? -2.270 6.586 7.009 1.00 79.75 70 ALA A O 1
ATOM 569 N N . ARG A 1 71 ? -1.622 5.632 8.936 1.00 82.56 71 ARG A N 1
ATOM 5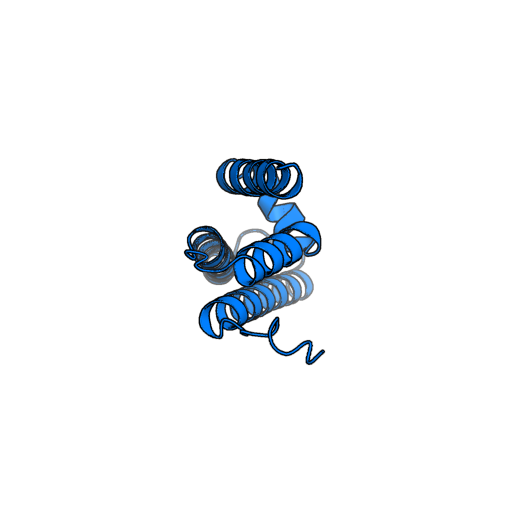70 C CA . ARG A 1 71 ? -0.279 6.222 8.970 1.00 82.56 71 ARG A CA 1
ATOM 571 C C . ARG A 1 71 ? 0.520 5.828 7.731 1.00 82.56 71 ARG A C 1
ATOM 573 O O . ARG A 1 71 ? 1.144 6.689 7.124 1.00 82.56 71 ARG A O 1
ATOM 580 N N . PHE A 1 72 ? 0.468 4.564 7.322 1.00 84.62 72 PHE A N 1
ATOM 581 C CA . PHE A 1 72 ? 1.143 4.130 6.105 1.00 84.62 72 PHE A CA 1
ATOM 582 C C . PHE A 1 72 ? 0.672 4.918 4.871 1.00 84.62 72 PHE A C 1
ATOM 584 O O . PHE A 1 72 ? 1.498 5.523 4.197 1.00 84.62 72 PHE A O 1
ATOM 591 N N . TYR A 1 73 ? -0.636 4.987 4.604 1.00 78.62 73 TYR A N 1
ATOM 592 C CA . TYR A 1 73 ? -1.151 5.720 3.436 1.00 78.62 73 TYR A CA 1
ATOM 593 C C . TYR A 1 73 ? -0.958 7.237 3.534 1.00 78.62 73 TYR A C 1
ATOM 595 O O . TYR A 1 73 ? -0.743 7.901 2.523 1.00 78.62 73 TYR A O 1
ATOM 603 N N . LEU A 1 74 ? -1.021 7.802 4.741 1.00 76.44 74 LEU A N 1
ATOM 604 C CA . LEU A 1 74 ? -0.828 9.233 4.935 1.00 76.44 74 LEU A CA 1
ATOM 605 C C . LEU A 1 74 ? 0.624 9.655 4.754 1.00 76.44 74 LEU A C 1
ATOM 607 O O . LEU A 1 74 ? 0.825 10.765 4.290 1.00 76.44 74 LEU A O 1
ATOM 611 N N . PHE A 1 75 ? 1.619 8.836 5.094 1.00 78.50 75 PHE A N 1
ATOM 612 C CA . PHE A 1 75 ? 3.029 9.257 5.086 1.00 78.50 75 PHE A CA 1
ATOM 613 C C . PHE A 1 75 ? 3.898 8.567 4.029 1.00 78.50 75 PHE A C 1
ATOM 615 O O . PHE A 1 75 ? 5.059 8.934 3.886 1.00 78.50 75 PHE A O 1
ATOM 622 N N . ASN A 1 76 ? 3.366 7.600 3.279 1.00 77.31 76 ASN A N 1
ATOM 623 C CA . ASN A 1 76 ? 4.069 6.995 2.151 1.00 77.31 76 ASN A CA 1
ATOM 624 C C . ASN A 1 76 ? 3.722 7.733 0.844 1.00 77.31 76 ASN A C 1
ATOM 626 O O . ASN A 1 76 ? 2.619 7.589 0.315 1.00 77.31 76 ASN A O 1
ATOM 630 N N . GLU A 1 77 ? 4.666 8.530 0.337 1.00 68.94 77 GLU A N 1
ATOM 631 C CA . GLU A 1 77 ? 4.536 9.299 -0.911 1.00 68.94 77 GLU A CA 1
ATOM 632 C C . GLU A 1 77 ? 4.421 8.425 -2.159 1.00 68.94 77 GLU A C 1
ATOM 634 O O . GLU A 1 77 ? 3.778 8.831 -3.118 1.00 68.94 77 GLU A O 1
ATOM 639 N N . ASP A 1 78 ? 4.929 7.197 -2.130 1.00 70.56 78 ASP A N 1
ATOM 640 C CA . ASP A 1 78 ? 4.771 6.275 -3.256 1.00 70.56 78 ASP A CA 1
ATOM 641 C C . ASP A 1 78 ? 3.341 5.758 -3.296 1.00 70.56 78 ASP A C 1
ATOM 643 O O . ASP A 1 78 ? 2.706 5.696 -4.342 1.00 70.56 78 ASP A O 1
ATOM 647 N N . SER A 1 79 ? 2.769 5.478 -2.123 1.00 64.12 79 SER A N 1
ATOM 648 C CA . SER A 1 79 ? 1.333 5.219 -2.024 1.00 64.12 79 SER A CA 1
ATOM 649 C C . SER A 1 79 ? 0.536 6.423 -2.552 1.00 64.12 79 SER A C 1
ATOM 651 O O . SER A 1 79 ? -0.422 6.208 -3.282 1.00 64.12 79 SER A O 1
ATOM 653 N N . ARG A 1 80 ? 1.013 7.650 -2.276 1.00 59.72 80 ARG A N 1
ATOM 654 C CA . ARG A 1 80 ? 0.738 8.962 -2.921 1.00 59.72 80 ARG A CA 1
ATOM 655 C C . ARG A 1 80 ? 0.445 8.973 -4.419 1.00 59.72 80 ARG A C 1
ATOM 657 O O . ARG A 1 80 ? -0.606 9.423 -4.880 1.00 59.72 80 ARG A O 1
ATOM 664 N N . GLU A 1 81 ? 1.437 8.540 -5.178 1.00 58.06 81 GLU A N 1
ATOM 665 C CA . GLU A 1 81 ? 1.421 8.609 -6.639 1.00 58.06 81 GLU A CA 1
ATOM 666 C C . GLU A 1 81 ? 0.472 7.565 -7.227 1.00 58.06 81 GLU A C 1
ATOM 668 O O . GLU A 1 81 ? -0.379 7.901 -8.052 1.00 58.06 81 GLU A O 1
ATOM 673 N N . PHE A 1 82 ? 0.487 6.346 -6.680 1.00 55.12 82 PHE A N 1
ATOM 674 C CA . PHE A 1 82 ? -0.506 5.309 -6.989 1.00 55.12 82 PHE A CA 1
ATOM 675 C C . PHE A 1 82 ? -1.938 5.671 -6.514 1.00 55.12 82 PHE A C 1
ATOM 677 O O . PHE A 1 82 ? -2.922 5.071 -6.952 1.00 55.12 82 PHE A O 1
ATOM 684 N N . MET A 1 83 ? -2.083 6.640 -5.600 1.00 52.22 83 MET A N 1
ATOM 685 C CA . MET A 1 83 ? -3.336 7.018 -4.925 1.00 52.22 83 MET A CA 1
ATOM 686 C C . MET A 1 83 ? -4.252 7.943 -5.733 1.00 52.22 83 MET A C 1
ATOM 688 O O . MET A 1 83 ? -5.437 8.041 -5.394 1.00 52.22 83 MET A O 1
ATOM 692 N N . SER A 1 84 ? -3.747 8.656 -6.744 1.00 50.09 84 SER A N 1
ATOM 693 C CA . SER A 1 84 ? -4.539 9.679 -7.450 1.00 50.09 84 SER A CA 1
ATOM 694 C C . SER A 1 84 ? -5.794 9.103 -8.136 1.00 50.09 84 SER A C 1
ATOM 696 O O . SER A 1 84 ? -6.825 9.784 -8.210 1.00 50.09 84 SER A O 1
ATOM 698 N N . GLU A 1 85 ? -5.775 7.810 -8.477 1.00 51.25 85 GLU A N 1
ATOM 699 C CA . GLU A 1 85 ? -6.829 7.142 -9.249 1.00 51.25 85 GLU A CA 1
ATOM 700 C C . GLU A 1 85 ? -7.776 6.231 -8.438 1.00 51.25 85 GLU A C 1
ATOM 702 O O . GLU A 1 85 ? -8.848 5.875 -8.929 1.00 51.25 85 GLU A O 1
ATOM 707 N N . ARG A 1 86 ? -7.465 5.858 -7.184 1.00 61.69 86 ARG A N 1
ATOM 708 C CA . ARG A 1 86 ? -8.241 4.819 -6.460 1.00 61.69 86 ARG A CA 1
ATOM 709 C C . ARG A 1 86 ? -9.227 5.372 -5.436 1.00 61.69 86 ARG A C 1
ATOM 711 O O . ARG A 1 86 ? -8.877 5.630 -4.282 1.00 61.69 86 ARG A O 1
ATOM 718 N N . GLU A 1 87 ? -10.498 5.459 -5.830 1.00 64.56 87 GLU A N 1
ATOM 719 C CA . GLU A 1 87 ? -11.602 5.885 -4.952 1.00 64.56 87 GLU A CA 1
ATOM 720 C C . GLU A 1 87 ? -11.740 5.054 -3.667 1.00 64.56 87 GLU A C 1
ATOM 722 O O . GLU A 1 87 ? -12.084 5.597 -2.620 1.00 64.56 87 GLU A O 1
ATOM 727 N N . GLU A 1 88 ? -11.385 3.768 -3.685 1.00 63.12 88 GLU A N 1
ATOM 728 C CA . GLU A 1 88 ? -11.438 2.909 -2.493 1.00 63.12 88 GLU A CA 1
ATOM 729 C C . GLU A 1 88 ? -10.520 3.404 -1.356 1.00 63.12 88 GLU A C 1
ATOM 731 O O . GLU A 1 88 ? -10.886 3.327 -0.182 1.00 63.12 88 GLU A O 1
ATOM 736 N N . ILE A 1 89 ? -9.358 3.985 -1.682 1.00 63.19 89 ILE A N 1
ATOM 737 C CA . ILE A 1 89 ? -8.425 4.531 -0.681 1.00 63.19 89 ILE A CA 1
ATOM 738 C C . ILE A 1 89 ? -8.923 5.884 -0.166 1.00 63.19 89 ILE A C 1
ATOM 740 O O . ILE A 1 89 ? -8.852 6.151 1.034 1.00 63.19 89 ILE A O 1
ATOM 744 N N . LYS A 1 90 ? -9.486 6.733 -1.038 1.00 65.88 90 LYS A N 1
ATOM 745 C CA . LYS A 1 90 ? -10.105 8.005 -0.622 1.00 65.88 90 LYS A CA 1
ATOM 746 C C . LYS A 1 90 ? -11.292 7.758 0.308 1.00 65.88 90 LYS A C 1
ATOM 748 O O . LYS A 1 90 ? -11.435 8.458 1.310 1.00 65.88 90 LYS A O 1
ATOM 753 N N . LEU A 1 91 ? -12.115 6.752 0.012 1.00 68.62 91 LEU A N 1
ATOM 754 C CA . LEU A 1 91 ? -13.210 6.306 0.874 1.00 68.62 91 LEU A CA 1
ATOM 755 C C . LEU A 1 91 ? -12.687 5.763 2.207 1.00 68.62 91 LEU A C 1
ATOM 757 O O . LEU A 1 91 ? -13.217 6.141 3.252 1.00 68.62 91 LEU A O 1
ATOM 761 N N . PHE A 1 92 ? -11.612 4.968 2.195 1.00 70.75 92 PHE A N 1
ATOM 762 C CA . PHE A 1 92 ? -10.949 4.507 3.418 1.00 70.75 92 PHE A CA 1
ATOM 763 C C . PHE A 1 92 ? -10.459 5.686 4.274 1.00 70.75 92 PHE A C 1
ATOM 765 O O . PHE A 1 92 ? -10.867 5.810 5.427 1.00 70.75 92 PHE A O 1
ATOM 772 N N . LEU A 1 93 ? -9.680 6.615 3.713 1.00 67.38 93 LEU A N 1
ATOM 773 C CA . LEU A 1 93 ? -9.178 7.796 4.430 1.00 67.38 93 LEU A CA 1
ATOM 774 C C . LEU A 1 93 ? -10.307 8.712 4.933 1.00 67.38 93 LEU A C 1
ATOM 776 O O . LEU A 1 93 ? -10.229 9.227 6.046 1.00 67.38 93 LEU A O 1
ATOM 780 N N . ARG A 1 94 ? -11.394 8.881 4.170 1.00 68.81 94 ARG A N 1
ATOM 781 C CA . ARG A 1 94 ? -12.586 9.617 4.629 1.00 68.81 94 ARG A CA 1
ATOM 782 C C . ARG A 1 94 ? -13.296 8.910 5.782 1.00 68.81 94 ARG A C 1
ATOM 784 O O . ARG A 1 94 ? -13.713 9.580 6.722 1.00 68.81 94 ARG A O 1
ATOM 791 N N . SER A 1 95 ? -13.403 7.582 5.736 1.00 64.94 95 SER A N 1
ATOM 792 C CA . SER A 1 95 ? -13.999 6.788 6.819 1.00 64.94 95 SER A CA 1
ATOM 793 C C . SER A 1 95 ? -13.193 6.889 8.118 1.00 64.94 95 SER A C 1
ATOM 795 O O . SER A 1 95 ? -13.774 6.919 9.198 1.00 64.94 95 SER A O 1
ATOM 797 N N . LEU A 1 96 ? -11.871 7.059 8.018 1.00 63.94 96 LEU A N 1
ATOM 798 C CA . LEU A 1 96 ? -10.983 7.265 9.163 1.00 63.94 96 LEU A CA 1
ATOM 799 C C . LEU A 1 96 ? -11.211 8.620 9.851 1.00 63.94 96 LEU A C 1
ATOM 801 O O . LEU A 1 96 ? -11.205 8.690 11.076 1.00 63.94 96 LEU A O 1
ATOM 805 N N . ILE A 1 97 ? -11.471 9.685 9.082 1.00 56.78 97 ILE A N 1
ATOM 806 C CA . ILE A 1 97 ? -11.742 11.033 9.622 1.00 56.78 97 ILE A CA 1
ATOM 807 C C . ILE A 1 97 ? -13.038 11.064 10.449 1.00 56.78 97 ILE A C 1
ATOM 809 O O . ILE A 1 97 ? -13.151 11.852 11.387 1.00 56.78 97 ILE A O 1
ATOM 813 N N . VAL A 1 98 ? -14.014 10.214 10.118 1.00 52.97 98 VAL A N 1
ATOM 814 C CA . VAL A 1 98 ? -15.278 10.115 10.867 1.00 52.97 98 VAL A CA 1
ATOM 815 C C . VAL A 1 98 ? -15.063 9.454 12.231 1.00 52.97 98 VAL A C 1
ATOM 817 O O . VAL A 1 98 ? -15.664 9.892 13.205 1.00 52.97 98 VAL A O 1
ATOM 820 N N . VAL A 1 99 ? -14.168 8.464 12.323 1.00 48.62 99 VAL A N 1
ATOM 821 C CA . VAL A 1 99 ? -13.897 7.715 13.565 1.00 48.62 99 VAL A CA 1
ATOM 822 C C . VAL A 1 99 ? -13.136 8.546 14.607 1.00 48.62 99 VAL A C 1
ATOM 824 O O . VAL A 1 99 ? -13.328 8.335 15.796 1.00 48.62 99 VAL A O 1
ATOM 827 N N . GLU A 1 100 ? -12.314 9.519 14.204 1.00 44.78 100 GLU A N 1
ATOM 828 C CA . GLU A 1 100 ? -11.574 10.378 15.153 1.00 44.78 100 GLU A CA 1
ATOM 829 C C . GLU A 1 100 ? -12.383 11.587 15.674 1.00 44.78 100 GLU A C 1
ATOM 831 O O . GLU A 1 100 ? -11.877 12.365 16.483 1.00 44.78 100 GLU A O 1
ATOM 836 N N . ARG A 1 101 ? -13.631 11.784 15.215 1.00 43.09 101 ARG A N 1
ATOM 837 C CA . ARG A 1 101 ? -14.496 12.920 15.606 1.00 43.09 101 ARG A CA 1
ATOM 838 C C . ARG A 1 101 ? -15.716 12.546 16.459 1.00 43.09 101 ARG A C 1
ATOM 840 O O . ARG A 1 101 ? -16.478 13.445 16.816 1.00 43.09 101 ARG A O 1
ATOM 847 N N . THR A 1 102 ? -15.903 11.269 16.772 1.00 43.84 102 THR A N 1
ATOM 848 C CA . THR A 1 102 ? -16.952 10.740 17.667 1.00 43.84 102 THR A CA 1
ATOM 849 C C . THR A 1 102 ? -16.334 10.161 18.919 1.00 43.84 102 THR A C 1
ATOM 851 O O . THR A 1 102 ? -16.867 10.446 20.011 1.00 43.84 102 THR A O 1
#

Foldseek 3Di:
DDPDDDPPVVVVLVVLLVQLVVLLVVVVVVCVVVVPPPDPPPVSVVSNVVSVVCNLPPDDPDVSSLVVSLCSCVPPCSVVVVVPPDPSVVVSNVVVVVVVPD